Protein AF-A0A662MLK3-F1 (afdb_monomer)

Foldseek 3Di:
DVPVVVVVCVVVDPCVPDPDPDDAAAADPQAPGVPHHDDDDDD

pLDDT: mean 92.99, std 6.14, range [62.16, 96.94]

Radius of gyration: 21.12 Å; Cα contacts (8 Å, |Δi|>4): 22; chains: 1; bounding box: 55×10×46 Å

Mean predicted aligned error: 5.23 Å

Secondary structure (DSSP, 8-state):
--HHHHHHHHHH-GGGTS-----PPPPPTTBSSSSPBPPP---

Sequence (43 aa):
GDEELKNHFLSYDRSLLVNDPRRKLPKKPLGRGARKKRQKSYR

Solvent-accessible surface area (backbone atoms only — not comparable to full-atom values): 2969 Å² total; per-residue (Å²): 124,66,65,63,57,51,47,52,42,53,74,72,44,52,68,84,81,42,80,80,83,83,71,86,74,66,75,38,85,75,33,90,34,56,76,52,62,64,87,85,82,83,133

Structure (mmCIF, N/CA/C/O backbone):
data_AF-A0A662MLK3-F1
#
_entry.id   AF-A0A662MLK3-F1
#
loop_
_atom_site.group_PDB
_atom_site.id
_atom_site.type_symbol
_atom_site.label_atom_id
_atom_site.label_alt_id
_atom_site.label_comp_id
_atom_site.label_asym_id
_atom_site.label_entity_id
_atom_site.label_seq_id
_atom_site.pdbx_PDB_ins_code
_atom_site.Cartn_x
_atom_site.Cartn_y
_atom_site.Cartn_z
_atom_site.occupancy
_atom_site.B_iso_or_equiv
_atom_site.auth_seq_id
_atom_site.auth_comp_id
_atom_site.auth_asym_id
_atom_site.auth_atom_id
_atom_site.pdbx_PDB_model_num
ATOM 1 N N . GLY A 1 1 ? -21.340 0.069 25.728 1.00 62.16 1 GLY A N 1
ATOM 2 C CA . GLY A 1 1 ? -22.181 0.047 24.519 1.00 62.16 1 GLY A CA 1
ATOM 3 C C . GLY A 1 1 ? -21.352 -0.313 23.310 1.00 62.16 1 GLY A C 1
ATOM 4 O O . GLY A 1 1 ? -21.065 -1.482 23.128 1.00 62.16 1 GLY A O 1
ATOM 5 N N . ASP A 1 2 ? -20.890 0.676 22.547 1.00 73.56 2 ASP A N 1
ATOM 6 C CA . ASP A 1 2 ? -20.109 0.436 21.319 1.00 73.56 2 ASP A CA 1
ATOM 7 C C . ASP A 1 2 ? -18.590 0.535 21.500 1.00 73.56 2 ASP A C 1
ATOM 9 O O . ASP A 1 2 ? -17.818 -0.046 20.739 1.00 73.56 2 ASP A O 1
ATOM 13 N N . GLU A 1 3 ? -18.138 1.270 22.514 1.00 86.50 3 GLU A N 1
ATOM 14 C CA . GLU A 1 3 ? -16.720 1.598 22.666 1.00 86.50 3 GLU A CA 1
ATOM 15 C C . GLU A 1 3 ? -15.890 0.400 23.146 1.00 86.50 3 GLU A C 1
ATOM 17 O O . GLU A 1 3 ? -14.807 0.147 22.627 1.00 86.50 3 GLU A O 1
ATOM 22 N N . GLU A 1 4 ? -16.442 -0.413 24.050 1.00 90.25 4 GLU A N 1
ATOM 23 C CA . GLU A 1 4 ? -15.840 -1.682 24.480 1.00 90.25 4 GLU A CA 1
ATOM 24 C C . GLU A 1 4 ? -15.736 -2.675 23.319 1.00 90.25 4 GLU A C 1
ATOM 26 O O . GLU A 1 4 ? -14.687 -3.281 23.117 1.00 90.25 4 GLU A O 1
ATOM 31 N N . LEU A 1 5 ? -16.784 -2.789 22.498 1.00 90.19 5 LEU A N 1
ATOM 32 C CA . LEU A 1 5 ? -16.798 -3.684 21.342 1.00 90.19 5 LEU A CA 1
ATOM 33 C C . LEU A 1 5 ? -15.768 -3.254 20.285 1.00 90.19 5 LEU A C 1
ATOM 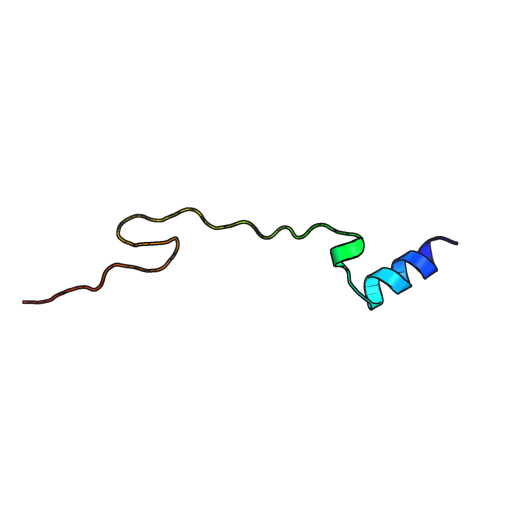35 O O . LEU A 1 5 ? -15.003 -4.073 19.774 1.00 90.19 5 LEU A O 1
ATOM 39 N N . LYS A 1 6 ? -15.687 -1.949 20.010 1.00 91.38 6 LYS A N 1
ATOM 40 C CA . LYS A 1 6 ? -14.656 -1.367 19.147 1.00 91.38 6 LYS A CA 1
ATOM 41 C C . LYS A 1 6 ? -13.250 -1.627 19.693 1.00 91.38 6 LYS A C 1
ATOM 43 O O . LYS A 1 6 ? -12.367 -1.995 18.921 1.00 91.38 6 LYS A O 1
ATOM 48 N N . ASN A 1 7 ? -13.039 -1.466 21.000 1.00 93.44 7 ASN A N 1
ATOM 49 C CA . ASN A 1 7 ? -11.750 -1.723 21.644 1.00 93.44 7 ASN A CA 1
ATOM 50 C C . ASN A 1 7 ? -11.362 -3.204 21.572 1.00 93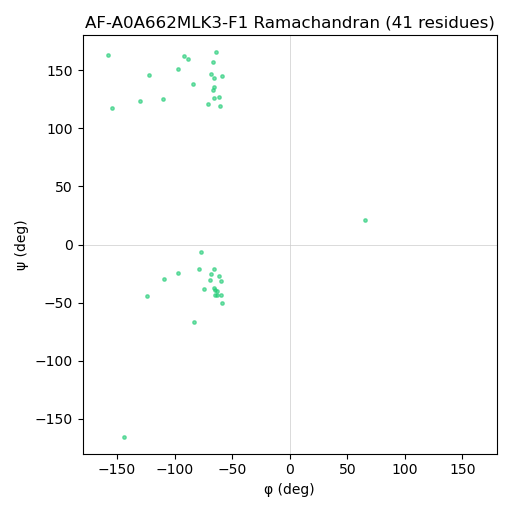.44 7 ASN A C 1
ATOM 52 O O . ASN A 1 7 ? -10.206 -3.508 21.276 1.00 93.44 7 ASN A O 1
ATOM 56 N N . HIS A 1 8 ? -12.319 -4.120 21.745 1.00 94.12 8 HIS A N 1
ATOM 57 C CA . HIS A 1 8 ? -12.090 -5.550 21.548 1.00 94.12 8 HIS A CA 1
ATOM 58 C C . HIS A 1 8 ? -11.614 -5.849 20.123 1.00 94.12 8 HIS A C 1
ATOM 60 O O . HIS A 1 8 ? -10.556 -6.459 19.956 1.00 94.12 8 HIS A O 1
ATOM 66 N N . PHE A 1 9 ? -12.310 -5.347 19.099 1.00 93.94 9 PHE A N 1
ATOM 67 C CA . PHE A 1 9 ? -11.886 -5.533 17.709 1.00 93.94 9 PHE A CA 1
ATOM 68 C C . PHE A 1 9 ? -10.532 -4.884 17.402 1.00 93.94 9 PHE A C 1
ATOM 70 O O . PHE A 1 9 ? -9.713 -5.509 16.739 1.00 93.94 9 PHE A O 1
ATOM 77 N N . LEU A 1 10 ? -10.246 -3.685 17.919 1.00 92.94 10 LEU A N 1
ATOM 78 C CA . LEU A 1 10 ? -8.947 -3.024 17.729 1.00 92.94 10 LEU A CA 1
ATOM 79 C C . LEU A 1 10 ? -7.790 -3.765 18.407 1.00 92.94 10 LEU A C 1
ATOM 81 O O . LEU A 1 10 ? -6.693 -3.790 17.851 1.00 92.94 10 LEU A O 1
ATOM 85 N N . SER A 1 11 ? -8.022 -4.344 19.589 1.00 93.75 11 SER A N 1
ATOM 86 C CA . SER A 1 11 ? -7.015 -5.136 20.305 1.00 93.75 11 SER A CA 1
ATOM 87 C C . SER A 1 11 ? -6.702 -6.455 19.601 1.00 93.75 11 SER A C 1
ATOM 89 O O . SER A 1 11 ? -5.573 -6.934 19.671 1.00 93.75 11 SER A O 1
ATOM 91 N N . TYR A 1 12 ? -7.694 -7.017 18.906 1.00 95.44 12 TYR A N 1
ATOM 92 C CA . TYR A 1 12 ? -7.545 -8.243 18.140 1.00 95.44 12 TYR A CA 1
ATOM 93 C C . TYR A 1 12 ? -6.947 -7.977 16.753 1.00 95.44 12 TYR A C 1
ATOM 95 O O . TYR A 1 12 ? -5.820 -8.382 16.477 1.00 95.44 12 TYR A O 1
ATOM 103 N N . ASP A 1 13 ? -7.685 -7.278 15.883 1.00 94.25 13 ASP A N 1
ATOM 104 C CA . ASP A 1 13 ? -7.238 -6.905 14.543 1.00 94.25 13 ASP A CA 1
ATOM 105 C C . ASP A 1 13 ? -7.946 -5.638 14.027 1.00 94.25 13 ASP A C 1
ATOM 107 O O . ASP A 1 13 ? -9.150 -5.601 13.761 1.00 94.25 13 ASP A O 1
ATOM 111 N N . ARG A 1 14 ? -7.147 -4.595 13.781 1.00 93.12 14 ARG A N 1
ATOM 112 C CA . ARG A 1 14 ? -7.594 -3.322 13.202 1.00 93.12 14 ARG A CA 1
ATOM 113 C C . ARG A 1 14 ? -8.183 -3.470 11.793 1.00 93.12 14 ARG A C 1
ATOM 115 O O . ARG A 1 14 ? -9.001 -2.635 11.402 1.00 93.12 14 ARG A O 1
ATOM 122 N N . SER A 1 15 ? -7.776 -4.487 11.032 1.00 93.69 15 SER A N 1
ATOM 123 C CA . SER A 1 15 ? -8.229 -4.703 9.652 1.00 93.69 15 SER A CA 1
ATOM 124 C C . SER A 1 15 ? -9.722 -5.045 9.548 1.00 93.69 15 SER A C 1
ATOM 126 O O . SER A 1 15 ? -10.337 -4.780 8.517 1.00 93.69 15 SER A O 1
ATOM 128 N N . LEU A 1 16 ? -10.327 -5.529 10.642 1.00 92.06 16 LEU A N 1
ATOM 129 C CA . LEU A 1 16 ? -11.763 -5.818 10.744 1.00 92.06 16 LEU A CA 1
ATOM 130 C C . LEU A 1 16 ? -12.636 -4.557 10.717 1.00 92.06 16 LEU A C 1
ATOM 132 O O . LEU A 1 16 ? -13.803 -4.620 10.343 1.00 92.06 16 LEU A O 1
ATOM 136 N N . LEU A 1 17 ? -12.077 -3.414 11.124 1.00 92.50 17 LEU A N 1
ATOM 137 C CA . LEU A 1 17 ? -12.789 -2.135 11.186 1.00 92.50 17 LEU A CA 1
ATOM 138 C C . LEU A 1 17 ? -12.330 -1.146 10.112 1.00 92.50 17 LEU A C 1
ATOM 140 O O . LEU A 1 17 ? -13.098 -0.281 9.697 1.00 92.50 17 LEU A O 1
ATOM 144 N N . VAL A 1 18 ? -11.067 -1.227 9.685 1.00 93.75 18 VAL A N 1
ATOM 145 C CA . VAL A 1 18 ? -10.465 -0.272 8.751 1.00 93.75 18 VAL A CA 1
ATOM 146 C C . VAL A 1 18 ? -9.784 -1.018 7.616 1.00 93.75 18 VAL A C 1
ATOM 148 O O . VAL A 1 18 ? -8.854 -1.790 7.836 1.00 93.75 18 VAL A O 1
ATOM 151 N N . ASN A 1 19 ? -10.192 -0.701 6.389 1.00 94.38 19 ASN A N 1
ATOM 152 C CA . ASN A 1 19 ? -9.589 -1.262 5.186 1.00 94.38 19 ASN A CA 1
ATOM 153 C C . ASN A 1 19 ? -8.087 -0.955 5.096 1.00 94.38 19 ASN A C 1
ATOM 155 O O . ASN A 1 19 ? -7.622 0.134 5.444 1.00 94.38 19 ASN A O 1
ATOM 159 N N . ASP A 1 20 ? -7.333 -1.903 4.546 1.00 94.81 20 ASP A N 1
ATOM 160 C CA . ASP A 1 20 ? -5.908 -1.740 4.290 1.00 94.81 20 ASP A CA 1
ATOM 161 C C . ASP A 1 20 ? -5.655 -0.746 3.134 1.00 94.81 20 ASP A C 1
ATOM 163 O O . ASP A 1 20 ? -6.095 -0.985 2.005 1.00 94.81 20 ASP A O 1
ATOM 167 N N . PRO A 1 21 ? -4.926 0.366 3.359 1.00 94.62 21 PRO A N 1
ATOM 168 C CA . PRO A 1 21 ? -4.656 1.352 2.315 1.00 94.62 21 PRO A CA 1
ATOM 169 C C . PRO A 1 21 ? -3.566 0.922 1.317 1.00 94.62 21 PRO A C 1
ATOM 171 O O . PRO A 1 21 ? -3.313 1.646 0.348 1.00 94.62 21 PRO A O 1
ATOM 174 N N . ARG A 1 22 ? -2.866 -0.203 1.533 1.00 96.81 22 ARG A N 1
ATOM 175 C CA . ARG A 1 22 ? -1.742 -0.628 0.684 1.00 96.81 22 ARG A CA 1
ATOM 176 C C . ARG A 1 22 ? -2.196 -0.871 -0.758 1.00 96.81 22 ARG A C 1
ATOM 178 O O . ARG A 1 22 ? -3.087 -1.666 -1.037 1.00 96.81 22 ARG A O 1
ATOM 185 N N . ARG A 1 23 ? -1.513 -0.224 -1.709 1.00 96.62 23 ARG A N 1
ATOM 186 C CA . ARG A 1 23 ? -1.737 -0.387 -3.156 1.00 96.62 23 ARG A CA 1
ATOM 187 C C . ARG A 1 23 ? -0.469 -0.837 -3.869 1.00 96.62 23 ARG A C 1
ATOM 189 O O . ARG A 1 23 ? 0.645 -0.447 -3.513 1.00 96.62 23 ARG A O 1
ATOM 196 N N . LYS A 1 24 ? -0.636 -1.653 -4.913 1.00 96.38 24 LYS A N 1
ATOM 197 C CA . LYS A 1 24 ? 0.475 -2.130 -5.742 1.00 96.38 24 LYS A CA 1
ATOM 198 C C . LYS A 1 24 ? 1.099 -0.955 -6.497 1.00 96.38 24 LYS A C 1
ATOM 200 O O . LYS A 1 24 ? 0.411 -0.234 -7.212 1.00 96.38 24 LYS A O 1
ATOM 205 N N . LEU A 1 25 ? 2.414 -0.786 -6.367 1.00 96.75 25 LEU A N 1
ATOM 206 C CA . LEU A 1 25 ? 3.138 0.239 -7.119 1.00 96.75 25 LEU A CA 1
ATOM 207 C C . LEU A 1 25 ? 3.124 -0.065 -8.629 1.00 96.75 25 LEU A C 1
ATOM 209 O O . LEU A 1 25 ? 3.274 -1.233 -9.013 1.00 96.75 25 LEU A O 1
ATOM 213 N N . PRO A 1 26 ? 3.026 0.966 -9.490 1.00 96.69 26 PRO A N 1
ATOM 214 C CA . PRO A 1 26 ? 3.078 0.784 -10.934 1.00 96.69 26 PRO A CA 1
ATOM 215 C C . PRO A 1 26 ? 4.460 0.301 -11.392 1.00 96.69 26 PRO A C 1
ATOM 217 O O . PRO A 1 26 ? 5.486 0.499 -10.730 1.00 96.69 26 PRO A O 1
ATOM 220 N N . LYS A 1 27 ? 4.501 -0.340 -12.563 1.00 96.62 27 LYS A N 1
ATOM 221 C CA . LYS A 1 27 ? 5.747 -0.781 -13.202 1.00 96.62 27 LYS A CA 1
ATOM 222 C C . LYS A 1 27 ? 6.576 0.436 -13.621 1.00 96.62 27 LYS A C 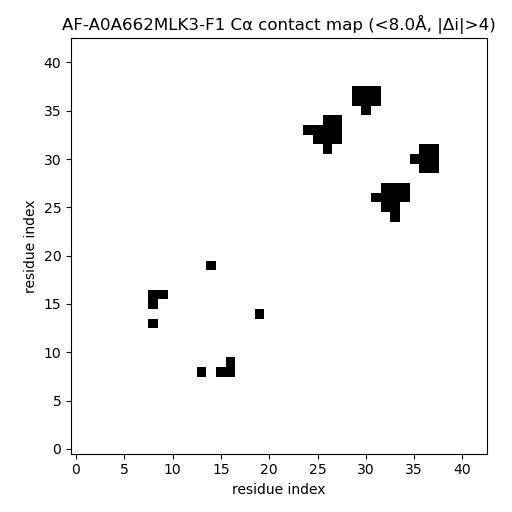1
ATOM 224 O O . LYS A 1 27 ? 6.068 1.332 -14.283 1.00 96.62 27 LYS A O 1
ATOM 229 N N . LYS A 1 28 ? 7.872 0.423 -13.299 1.00 95.81 28 LYS A N 1
ATOM 230 C CA . LYS A 1 28 ? 8.829 1.427 -13.784 1.00 95.81 28 LYS A CA 1
ATOM 231 C C . LYS A 1 28 ? 9.587 0.902 -15.014 1.00 95.81 28 LYS A C 1
ATOM 233 O O . LYS A 1 28 ? 9.789 -0.314 -15.124 1.00 95.81 28 LYS A O 1
ATOM 238 N N . PRO A 1 29 ? 10.034 1.780 -15.933 1.00 95.81 29 PRO A N 1
ATOM 239 C CA . PRO A 1 29 ? 10.830 1.372 -17.088 1.00 95.81 29 PRO A CA 1
ATOM 240 C C . PRO A 1 29 ? 12.194 0.792 -16.669 1.00 95.81 29 PRO A C 1
ATOM 242 O O . PRO A 1 29 ? 12.650 0.945 -15.526 1.00 95.81 29 PRO A O 1
ATOM 245 N N . LEU A 1 30 ? 12.855 0.122 -17.622 1.00 93.00 30 LEU A N 1
ATOM 246 C CA . LEU A 1 30 ? 14.183 -0.505 -17.468 1.00 93.00 30 LEU A CA 1
ATOM 247 C C . LEU A 1 30 ? 14.224 -1.682 -16.474 1.00 93.00 30 LEU A C 1
ATOM 249 O O . LEU A 1 30 ? 15.274 -2.051 -15.944 1.00 93.00 30 LEU A O 1
ATOM 253 N N . GLY A 1 31 ? 13.068 -2.287 -16.204 1.00 94.75 31 GLY A N 1
ATOM 254 C CA . GLY A 1 31 ? 12.915 -3.308 -15.181 1.00 94.75 31 GLY A CA 1
ATOM 255 C C . GLY A 1 31 ? 11.709 -4.209 -15.404 1.00 94.75 31 GLY A C 1
ATOM 256 O O . GLY A 1 31 ? 10.789 -3.890 -16.163 1.00 94.75 31 GLY A O 1
ATOM 257 N N . ARG A 1 32 ? 11.697 -5.367 -14.736 1.00 94.31 32 ARG A N 1
ATOM 258 C CA . ARG A 1 32 ? 10.545 -6.284 -14.786 1.00 94.31 32 ARG A CA 1
ATOM 259 C C . ARG A 1 32 ? 9.401 -5.833 -13.870 1.00 94.31 32 ARG A C 1
ATOM 261 O O . ARG A 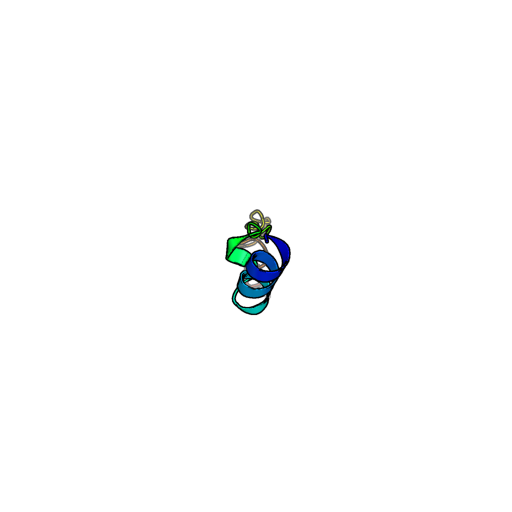1 32 ? 8.263 -6.175 -14.160 1.00 94.31 32 ARG A O 1
ATOM 268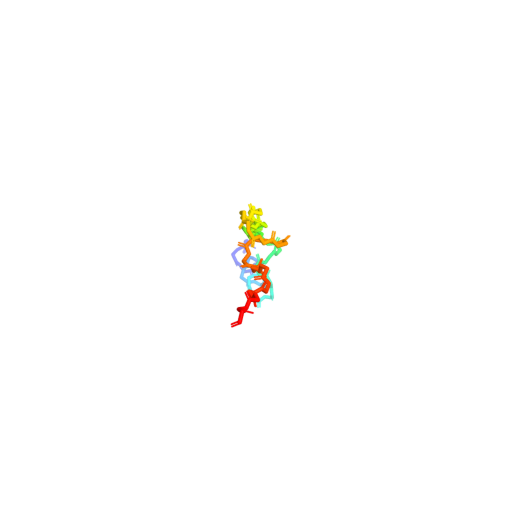 N N . GLY A 1 33 ? 9.664 -5.001 -12.860 1.00 96.25 33 GLY A N 1
ATOM 269 C CA . GLY A 1 33 ? 8.646 -4.539 -11.908 1.00 96.25 33 GLY A CA 1
ATOM 270 C C . GLY A 1 33 ? 8.827 -3.093 -11.450 1.00 96.25 33 GLY A C 1
ATOM 271 O O . GLY A 1 33 ? 9.590 -2.332 -12.039 1.00 96.25 33 GLY A O 1
ATOM 272 N N . ALA A 1 34 ? 8.127 -2.723 -10.374 1.00 96.94 34 ALA A N 1
ATOM 273 C CA . ALA A 1 34 ? 8.168 -1.372 -9.806 1.00 96.94 34 ALA A CA 1
ATOM 274 C C . ALA A 1 34 ? 9.576 -0.946 -9.347 1.00 96.94 34 ALA A C 1
ATOM 276 O O . ALA A 1 34 ? 9.916 0.235 -9.396 1.00 96.94 34 ALA A O 1
ATOM 277 N N . ARG A 1 35 ? 10.401 -1.908 -8.904 1.00 95.31 35 ARG A N 1
ATOM 278 C CA . ARG A 1 35 ? 11.749 -1.657 -8.360 1.00 95.31 35 ARG A CA 1
ATOM 279 C C . ARG A 1 35 ? 12.859 -2.422 -9.089 1.00 95.31 35 ARG A C 1
ATOM 281 O O . ARG A 1 35 ? 13.882 -1.830 -9.414 1.00 95.31 35 ARG A O 1
ATOM 288 N N . LYS A 1 36 ? 12.655 -3.712 -9.389 1.00 96.31 36 LYS A N 1
ATOM 289 C CA . LYS A 1 36 ? 13.675 -4.593 -9.994 1.00 96.31 36 LYS A CA 1
ATOM 290 C C . LYS A 1 36 ? 14.139 -4.094 -11.366 1.00 96.31 36 LYS A C 1
ATOM 292 O O . LYS A 1 36 ? 13.337 -4.059 -12.302 1.00 96.31 36 LYS A O 1
ATOM 297 N N . LYS A 1 37 ? 15.435 -3.801 -11.492 1.00 95.12 37 LYS A N 1
ATOM 298 C CA . LYS A 1 37 ? 16.109 -3.414 -12.742 1.00 95.12 37 LYS A CA 1
ATOM 299 C C . LYS A 1 37 ? 16.625 -4.629 -13.516 1.00 95.12 37 LYS A C 1
ATOM 301 O O . LYS A 1 37 ? 16.749 -5.718 -12.956 1.00 95.12 37 LYS A O 1
ATOM 306 N N . ARG A 1 38 ? 16.865 -4.457 -14.821 1.00 95.12 38 ARG A N 1
ATOM 307 C CA . ARG A 1 38 ? 17.608 -5.444 -15.623 1.00 95.12 38 ARG A CA 1
ATOM 308 C C .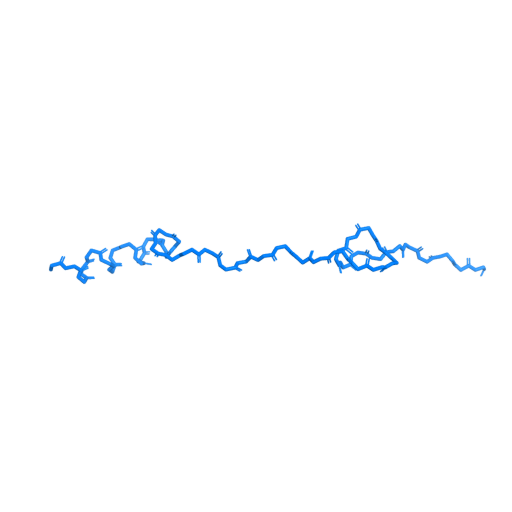 ARG A 1 38 ? 19.073 -5.469 -15.166 1.00 95.12 38 ARG A C 1
ATOM 310 O O . ARG A 1 38 ? 19.597 -4.438 -14.750 1.00 95.12 38 ARG A O 1
ATOM 317 N N . GLN A 1 39 ? 19.701 -6.641 -15.224 1.00 96.00 39 GLN A N 1
ATOM 318 C CA . GLN A 1 39 ? 21.126 -6.788 -14.936 1.00 96.00 39 GLN A CA 1
ATOM 319 C C . GLN A 1 39 ? 21.937 -6.037 -15.997 1.00 96.00 39 GLN A C 1
ATOM 321 O O . GLN A 1 39 ? 21.608 -6.107 -17.181 1.00 96.00 39 GLN A O 1
ATOM 326 N N . LYS A 1 40 ? 22.957 -5.292 -15.564 1.00 95.56 40 LYS A N 1
ATOM 327 C CA . LYS A 1 40 ? 23.895 -4.621 -16.469 1.00 95.56 40 LYS A CA 1
ATOM 328 C C . LYS A 1 40 ? 24.985 -5.612 -16.881 1.00 95.56 40 LYS A C 1
ATOM 330 O O . LYS A 1 40 ? 25.477 -6.347 -16.028 1.00 95.56 40 LYS A O 1
ATOM 335 N N . SER A 1 41 ? 25.359 -5.605 -18.155 1.00 95.81 41 SER A N 1
ATOM 336 C CA . SER A 1 41 ? 26.543 -6.288 -18.683 1.00 95.81 41 SER A CA 1
ATOM 337 C C . SER A 1 41 ? 27.559 -5.229 -19.097 1.00 95.81 41 SER A C 1
ATOM 339 O O . SER A 1 41 ? 27.220 -4.330 -19.868 1.00 95.81 41 SER A O 1
ATOM 341 N N . TYR A 1 42 ? 28.771 -5.320 -18.564 1.00 94.62 42 TYR A N 1
ATOM 342 C CA . TYR A 1 42 ? 29.900 -4.502 -19.003 1.00 94.62 42 TYR A CA 1
ATOM 343 C C . TYR A 1 42 ? 30.674 -5.244 -20.103 1.00 94.62 42 TYR A C 1
ATOM 345 O O . TYR A 1 42 ? 30.470 -6.447 -20.282 1.00 94.62 42 TYR A O 1
ATOM 353 N N . ARG A 1 43 ? 31.492 -4.507 -20.859 1.00 87.31 43 ARG A N 1
ATOM 354 C CA . ARG A 1 43 ? 32.441 -5.065 -21.826 1.00 87.31 43 ARG A CA 1
ATOM 355 C C . ARG A 1 43 ? 33.749 -5.402 -21.125 1.00 87.31 43 ARG A C 1
ATOM 357 O O . ARG A 1 43 ? 34.111 -4.622 -20.218 1.00 87.31 43 ARG A O 1
#

Nearest PDB structures (foldseek):
  8p5d-assembly1_SQ0  TM=9.271E-01  e=3.569E-03  Spraguea lophii 42_110
  7a01-assembly1_B3  TM=7.849E-01  e=2.514E-02  Oryctolagus cuniculus
  6xiq-assembly1_AG  TM=6.956E-01  e=1.410E-02  Saccharomyces cerevisiae
  7ryh-assembly1_i  TM=7.703E-01  e=3.922E-01  Acinetobacter baumannii AB0057
  5mrf-assembly1_II  TM=7.193E-01  e=9.340E-01  Saccharomyces cerevisiae

=== Feature glossary ===
Annotated list of the representations used here:

Nearest PDB structures. The Foldseek neighbor list gives the closest experimentally determined structures in the PDB, ranked by structural alignment. TM-score near 1 means near-identical fold; near 0.3 means only rough topology match. This is how one finds what a novel AlphaFold prediction most resembles in the solved-structure universe.

Foldseek 3Di. Foldseek's 3Di representation compresses backbone geometry into a per-residue letter drawn from a learned twenty-state alphabet. It captures the tertiary interaction pattern around each residue — which residues are packed against it in space, regardless of where they are in sequence.

Radius of gyration, Cα contacts, bounding box. Radius of gyration (Rg) is the root-mean-square distance of Cα atoms from their centroid — a single number for overall size and compactness. A globular domain of N residues has Rg ≈ 2.2·N^0.38 Å; an extended or disordered chain has a much larger Rg. The Cα contact count is the number of residue pairs whose Cα atoms are within 8 Å and are more than four positions apart in sequence — a standard proxy for tertiary packing density. The bounding box is the smallest axis-aligned box enclosing all Cα atoms.

InterPro / GO / CATH / organism. The annotation block draws on four external resources. InterPro: which protein families and domains the sequence belongs to. GO: standardized terms for what the protein does, what process it participates in, and where in the cell it acts. CATH: which structural fold it has in the CATH hierarchy. Organism: the species of origin.

mmCIF coordinates. The mmCIF block holds the 3D Cartesian coordinates of each backbone atom (N, Cα, C, O) in ångströms. mmCIF is the PDB's canonical archive format — a tagged-loop text representation of the atomic model.

pLDDT. pLDD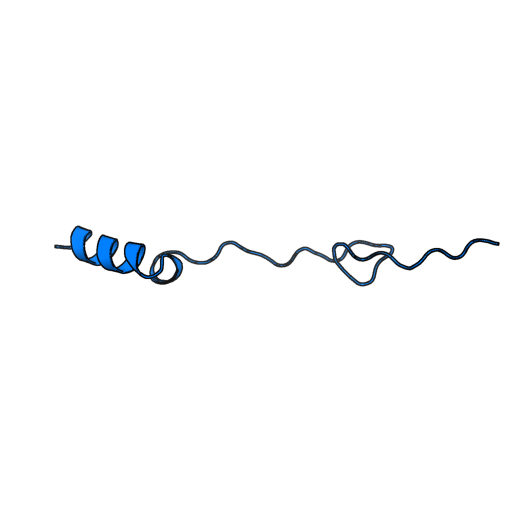T is the predicted lDDT-Cα score: AlphaFold's confidence that the local environment of each residue (all inter-atomic distances within 15 Å) is correctly placed. It is a per-residue number between 0 and 100, with higher meaning more reliable.

Backbone torsions (φ/ψ). φ (phi) and ψ (psi) are the two rotatable backbone dihedrals per residue: φ is the C(i-1)–N–Cα–C torsion, ψ is the N–Cα–C–N(i+1) torsion, both in degrees on (−180°, 180°]. α-helical residues cluster near (−60°, −45°); β-strand residues near (−120°, +130°). A Ramachandran plot is simply a scatter of (φ, ψ) for every residue.

B-factor. For experimental (PDB) structures, the B-factor (temperature factor) quantifies the positional spread of each atom in the crys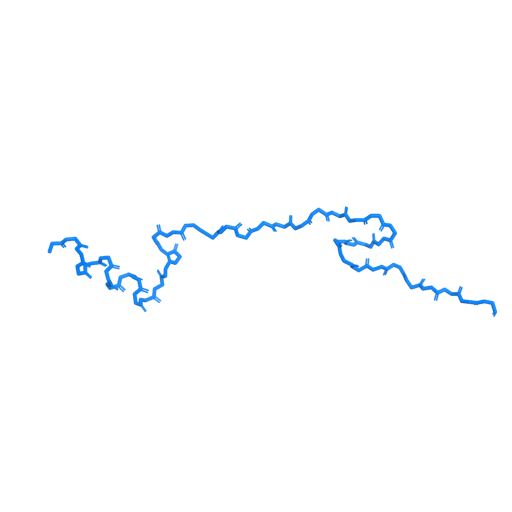tal — a combination of thermal vibration and static disorder — in units of Å². High B-factors mark flexible loops or poorly resolved regions; low B-factors mark the rigid, well-ordered core.

Secondary structure (3-state, P-SEA). SS3 is a coarse helix/strand/coil call (letters a/b/c) made by the P-SEA algorithm from inter-Cα distances and dihedrals. It is less detailed than DSSP but needs only Cα positions.

Predicted aligned error. Predicted aligned error is AlphaFold's pairwise confidence. Unlike pLDDT (per-residue), PAE is per-residue-pair and captures whether two parts of the structure are correctly placed relative to each other. Units are ångströms of expected positional error.

Solvent-accessible surface area. Solvent-accessible surface area (SASA) is the area in Å² traced out by the centre of a 1.4 Å probe sphere (a water molecule) rolled over the protein's van der Waals surface (Shrake–Rupley / Lee–Richards construction). Buried residues have near-zero SASA; fully exposed residues can exceed 200 Å². The total SASA scales roughly with the number of surface residues.

Secondary structure (8-state, DSSP). The SS8 string is DSSP's per-residue secondary-structure call. α-helix (H) means a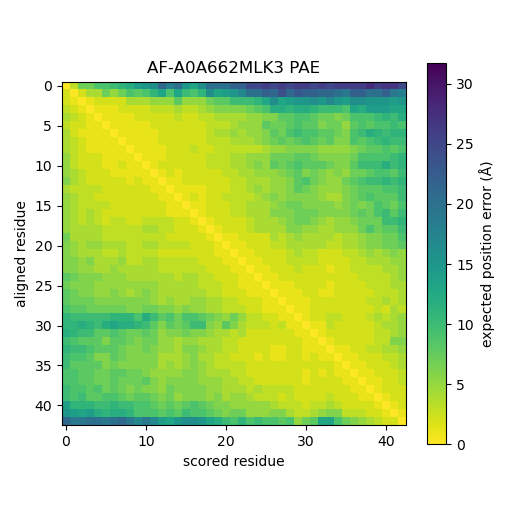n i→i+4 H-bond ladder; β-strand (E) means the residue participates in a β-sheet; 3₁₀ (G) and π (I) are tighter and wider helices; T/S are turns/bends; '-' is loop.

Rendered structure images. Structure images are PyMOL renders from six orthogonal camera directions. Cartoon representation draws helices as coils and strands as arrows; sticks shows the backbone as bonds; surface shows the solvent-excluded envelope. Rainbow coloring maps sequence position to hue (blue→red, N→C); chain coloring assigns a distinct color per polypeptide.

Sequence. The amino-acid sequence is the protein's primary structure: the linear order of residues from the N-terminus to the C-terminus, written in one-letter code. Everything else here — the 3D coordinates, the secondary structure, the domain annotations — is ultimately a consequence of this string.

Contact-map, Ramachandran, and PAE plots. Three diagnostic plots accompany the record. The Cα contact map visualizes the tertiary structure as a 2D adjacency matrix (8 Å cutoff, sequence-local contacts suppressed). The Ramachandran plot shows the distribution of backbone (φ, ψ) torsions, with points in the α and β basins reflecting secondary structure content. The PAE plot shows AlphaFold's inter-residue confidence as a color matrix.